Protein AF-A0A1M6VV04-F1 (afdb_monomer)

Solvent-accessible surface area (backbone atoms only — not comparable to full-atom values): 6097 Å² total; per-residue (Å²): 104,72,66,57,52,50,42,55,54,64,33,49,34,79,57,81,71,58,92,66,45,36,50,52,44,18,49,54,48,46,50,45,58,74,68,58,77,58,52,73,68,60,50,51,60,54,58,63,70,66,58,79,74,96,65,93,59,92,76,46,61,43,17,50,52,34,34,40,49,21,41,52,42,31,43,55,49,35,60,75,68,65,50,63,64,70,60,51,50,53,46,48,55,42,37,52,60,45,51,55,50,50,61,74,74,76,113

Secondary structure (DSSP, 8-state):
-HHHHHHHHHTT-SSPPPTTHHHHHHHHHHHHHHTT-S-HHHHHHHHTTSPPPSS--TT-HHHHHHHHHHHHHHHHHHHHTT--HHHHHHHHHHHHHHHHHHHHH--

Foldseek 3Di:
DVLLVVLLVLLQDLDADDPCPLLVSLVVVLVCQLVVVDDPVRVVVSLVSLDDDPDPDVSRLRRLVSNLSNLVSNLVSCVVSVGDPVSSVSSVVSNVVSVVVNVVRVD

Mean predicted aligned error: 4.92 Å

Structure (mmCIF, N/CA/C/O backbone):
data_AF-A0A1M6VV04-F1
#
_entry.id   AF-A0A1M6VV04-F1
#
loop_
_atom_site.group_PDB
_atom_site.id
_atom_site.type_symbol
_atom_site.label_atom_id
_atom_site.label_alt_id
_atom_site.label_comp_id
_atom_site.label_asym_id
_atom_site.label_entity_id
_atom_site.label_seq_id
_atom_site.pdbx_PDB_ins_code
_atom_site.Cartn_x
_atom_site.Cart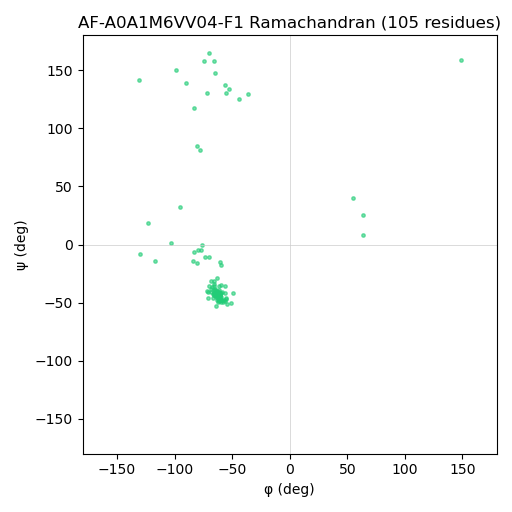n_y
_atom_site.Cartn_z
_atom_site.occupancy
_atom_site.B_iso_or_equiv
_atom_site.auth_seq_id
_atom_site.auth_comp_id
_atom_site.auth_asym_id
_atom_site.auth_atom_id
_atom_site.pdbx_PDB_model_num
ATOM 1 N N . MET A 1 1 ? -10.846 -8.134 2.386 1.00 76.38 1 MET A N 1
ATOM 2 C CA . MET A 1 1 ? -9.509 -8.459 1.844 1.00 76.38 1 MET A CA 1
ATOM 3 C C . MET A 1 1 ? -9.408 -8.211 0.352 1.00 76.38 1 MET A C 1
ATOM 5 O O . MET A 1 1 ? -8.436 -7.594 -0.056 1.00 76.38 1 MET A O 1
ATOM 9 N N . ASP A 1 2 ? -10.421 -8.570 -0.437 1.00 85.12 2 ASP A N 1
ATOM 10 C CA . ASP A 1 2 ? -10.414 -8.411 -1.901 1.00 85.12 2 ASP A CA 1
ATOM 11 C C . ASP A 1 2 ? -9.999 -7.013 -2.377 1.00 85.12 2 ASP A C 1
ATOM 13 O O . ASP A 1 2 ? -9.177 -6.892 -3.278 1.00 85.12 2 ASP A O 1
ATOM 17 N N . VAL A 1 3 ? -10.479 -5.949 -1.722 1.00 88.50 3 VAL A N 1
ATOM 18 C CA . VAL A 1 3 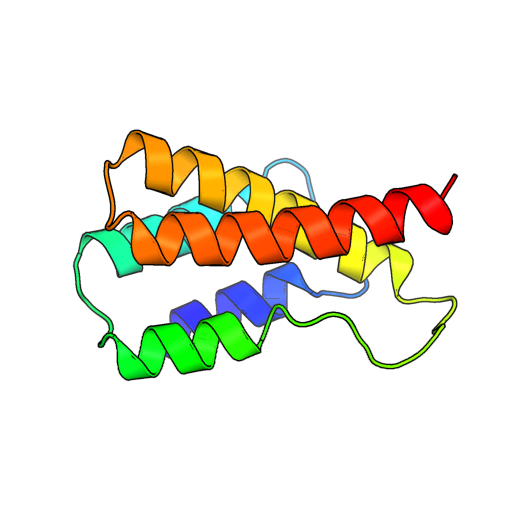? -10.099 -4.569 -2.071 1.00 88.50 3 VAL A CA 1
ATOM 19 C C . VAL A 1 3 ? -8.617 -4.284 -1.806 1.00 88.50 3 VAL A C 1
ATOM 21 O O . VAL A 1 3 ? -7.960 -3.706 -2.664 1.00 88.50 3 VAL A O 1
ATOM 24 N N . LEU A 1 4 ? -8.058 -4.710 -0.667 1.00 89.75 4 LEU A N 1
ATOM 25 C CA . LEU A 1 4 ? -6.626 -4.527 -0.381 1.00 89.75 4 LEU A CA 1
ATOM 26 C C . LEU A 1 4 ? -5.754 -5.325 -1.354 1.00 89.75 4 LEU A C 1
ATOM 28 O O . LEU A 1 4 ? -4.728 -4.824 -1.813 1.00 89.75 4 LEU A O 1
ATOM 32 N N . HIS A 1 5 ? -6.178 -6.538 -1.717 1.00 90.25 5 HIS A N 1
ATOM 33 C CA . HIS A 1 5 ? -5.495 -7.310 -2.749 1.00 90.25 5 HIS A CA 1
ATOM 34 C C . HIS A 1 5 ? -5.514 -6.579 -4.092 1.00 90.25 5 HIS A C 1
ATOM 36 O O . HIS A 1 5 ? -4.457 -6.400 -4.687 1.00 90.25 5 HIS A O 1
ATOM 42 N N . ARG A 1 6 ? -6.666 -6.052 -4.518 1.00 91.19 6 ARG A N 1
ATOM 43 C CA . ARG A 1 6 ? -6.751 -5.250 -5.746 1.00 91.19 6 ARG A CA 1
ATOM 44 C C . ARG A 1 6 ? -5.895 -3.990 -5.696 1.00 91.19 6 ARG A C 1
ATOM 46 O O . ARG A 1 6 ? -5.260 -3.670 -6.690 1.00 91.19 6 ARG A O 1
ATOM 53 N N . VAL A 1 7 ? -5.834 -3.303 -4.558 1.00 92.50 7 VAL A N 1
ATOM 54 C CA . VAL A 1 7 ? -4.951 -2.141 -4.387 1.00 92.50 7 VAL A CA 1
ATOM 55 C C . VAL A 1 7 ? -3.485 -2.530 -4.583 1.00 92.50 7 VAL A C 1
ATOM 57 O O . VAL A 1 7 ? -2.773 -1.845 -5.307 1.00 92.50 7 VAL A O 1
ATOM 60 N N . ALA A 1 8 ? -3.045 -3.646 -4.000 1.00 89.81 8 ALA A N 1
ATOM 61 C CA . ALA A 1 8 ? -1.678 -4.132 -4.182 1.00 89.81 8 ALA A CA 1
ATOM 62 C C . ALA A 1 8 ? -1.396 -4.600 -5.625 1.00 89.81 8 ALA A C 1
ATOM 64 O O . ALA A 1 8 ? -0.311 -4.343 -6.144 1.00 89.81 8 ALA A O 1
ATOM 65 N N . ASP A 1 9 ? -2.369 -5.226 -6.298 1.00 89.94 9 ASP A N 1
ATOM 66 C CA . ASP A 1 9 ? -2.250 -5.577 -7.723 1.00 89.94 9 ASP A CA 1
ATOM 67 C C . ASP A 1 9 ? -2.045 -4.313 -8.569 1.00 89.94 9 ASP A C 1
ATOM 69 O O . ASP A 1 9 ? -1.137 -4.240 -9.392 1.00 89.94 9 ASP A O 1
ATOM 73 N N . LEU A 1 10 ? -2.872 -3.290 -8.328 1.00 90.69 10 LEU A N 1
ATOM 74 C CA . LEU A 1 10 ? -2.818 -2.017 -9.044 1.00 90.69 10 LEU A CA 1
ATOM 75 C C . LEU A 1 10 ? -1.530 -1.242 -8.758 1.00 90.69 10 LEU A C 1
ATOM 77 O O . LEU A 1 10 ? -1.009 -0.604 -9.659 1.00 90.69 10 LEU A O 1
ATOM 81 N N . ALA A 1 11 ? -0.983 -1.339 -7.546 1.00 89.94 11 ALA A N 1
ATOM 82 C CA . ALA A 1 11 ? 0.289 -0.715 -7.183 1.00 89.94 11 ALA A CA 1
ATOM 83 C C . ALA A 1 11 ? 1.516 -1.367 -7.852 1.00 89.94 11 ALA A C 1
ATOM 85 O O . ALA A 1 11 ? 2.610 -0.819 -7.773 1.00 89.94 11 ALA A O 1
ATOM 86 N N . THR A 1 12 ? 1.361 -2.533 -8.491 1.00 87.81 12 THR A N 1
ATOM 87 C CA . THR A 1 12 ? 2.469 -3.320 -9.070 1.00 87.81 12 THR A CA 1
ATOM 88 C C . THR A 1 12 ? 2.302 -3.590 -10.567 1.00 87.81 12 THR A C 1
ATOM 90 O O . THR A 1 12 ? 2.944 -4.489 -11.121 1.00 87.81 12 THR A O 1
ATOM 93 N N . VAL A 1 13 ? 1.446 -2.813 -11.240 1.00 88.06 13 VAL A N 1
ATOM 94 C CA . VAL A 1 13 ? 1.228 -2.909 -12.689 1.00 88.06 13 VAL A CA 1
ATOM 95 C C . VAL A 1 13 ? 2.483 -2.531 -13.476 1.00 88.06 13 VAL A C 1
ATOM 97 O O . VAL A 1 13 ? 3.258 -1.670 -13.062 1.00 88.06 13 VAL A O 1
ATOM 100 N N . ALA A 1 14 ? 2.663 -3.169 -14.635 1.00 84.44 14 ALA A N 1
ATOM 101 C CA . ALA A 1 14 ? 3.814 -2.964 -15.521 1.00 84.44 14 ALA A CA 1
ATOM 102 C C . ALA A 1 14 ? 3.794 -1.628 -16.284 1.00 84.44 14 ALA A C 1
ATOM 104 O O . ALA A 1 14 ? 4.789 -1.249 -16.891 1.00 84.44 14 ALA A O 1
ATOM 105 N N . ASN A 1 15 ? 2.674 -0.904 -16.247 1.00 84.00 15 ASN A N 1
ATOM 106 C CA . ASN A 1 15 ? 2.550 0.416 -16.856 1.00 84.00 15 ASN A CA 1
ATOM 107 C C . ASN A 1 15 ? 2.723 1.503 -15.791 1.00 84.00 15 ASN A C 1
ATOM 109 O O . ASN A 1 15 ? 2.344 1.275 -14.644 1.00 84.00 15 ASN A O 1
ATOM 113 N N . PRO A 1 16 ? 3.236 2.695 -16.132 1.00 82.31 16 PRO A N 1
ATOM 114 C CA . PRO A 1 16 ? 3.276 3.803 -15.190 1.00 82.31 16 PRO A CA 1
ATOM 115 C C . PRO A 1 16 ? 1.877 4.102 -14.653 1.00 82.31 16 PRO A C 1
ATOM 117 O O . PRO A 1 16 ? 0.923 4.231 -15.423 1.00 82.31 16 PRO A O 1
ATOM 120 N N . ILE A 1 17 ? 1.766 4.204 -13.334 1.00 82.62 17 ILE A N 1
ATOM 121 C CA . ILE A 1 17 ? 0.548 4.665 -12.677 1.00 82.62 17 ILE A CA 1
ATOM 122 C C . ILE A 1 17 ? 0.414 6.177 -12.940 1.00 82.62 17 ILE A C 1
ATOM 124 O O . ILE A 1 17 ? 1.385 6.927 -12.804 1.00 82.62 17 ILE A O 1
ATOM 128 N N . TYR A 1 18 ? -0.762 6.632 -13.385 1.00 75.94 18 TYR A N 1
ATOM 129 C CA . TYR A 1 18 ? -0.975 8.031 -13.768 1.00 75.94 18 TYR A CA 1
ATOM 130 C C . TYR A 1 18 ? -0.965 8.959 -12.542 1.00 75.94 18 TYR A C 1
ATOM 132 O O . TYR A 1 18 ? -1.089 8.527 -11.398 1.00 75.94 18 TYR A O 1
ATOM 140 N N . PHE A 1 19 ? -0.840 10.268 -12.781 1.00 75.94 19 PHE A N 1
ATOM 141 C CA . PHE A 1 19 ? -0.758 11.294 -11.735 1.00 75.94 19 PHE A CA 1
ATOM 142 C C . PHE A 1 19 ? -1.795 11.087 -10.604 1.00 75.94 19 PHE A C 1
ATOM 144 O O . PHE A 1 19 ? -3.000 11.003 -10.865 1.00 75.94 19 PHE A O 1
ATOM 151 N N . GLN A 1 20 ? -1.311 11.012 -9.353 1.00 80.88 20 GLN A N 1
ATOM 152 C CA . GLN A 1 20 ? -2.081 10.824 -8.106 1.00 80.88 20 GLN A CA 1
ATOM 153 C C . GLN A 1 20 ? -2.851 9.500 -7.973 1.00 80.88 20 GLN A C 1
ATOM 155 O O . GLN A 1 20 ? -3.703 9.351 -7.090 1.00 80.88 20 GLN A O 1
ATOM 160 N N . GLU A 1 21 ? -2.668 8.531 -8.866 1.00 86.12 21 GLU A N 1
ATOM 161 C CA . GLU A 1 21 ? -3.293 7.217 -8.685 1.00 86.12 21 GLU A CA 1
ATOM 162 C C . GLU A 1 21 ? -2.666 6.438 -7.519 1.00 86.12 21 GLU A C 1
ATOM 164 O O . GLU A 1 21 ? -3.400 5.817 -6.755 1.00 86.12 21 GLU A O 1
ATOM 169 N N . ASP A 1 22 ? -1.359 6.561 -7.300 1.00 86.69 22 ASP A N 1
ATOM 170 C CA . ASP A 1 22 ? -0.643 6.075 -6.116 1.00 86.69 22 ASP A CA 1
ATOM 171 C C . ASP A 1 22 ? -1.232 6.632 -4.809 1.00 86.69 22 ASP A C 1
ATOM 173 O O . ASP A 1 22 ? -1.560 5.866 -3.898 1.00 86.69 22 ASP A O 1
ATOM 177 N N . ASP A 1 23 ? -1.484 7.942 -4.753 1.00 90.75 23 ASP A N 1
ATOM 178 C CA . ASP A 1 23 ? -2.128 8.601 -3.611 1.00 90.75 23 ASP A CA 1
ATOM 179 C C . ASP A 1 23 ? -3.554 8.085 -3.370 1.00 90.75 23 ASP A C 1
ATOM 181 O O . ASP A 1 23 ? -3.962 7.860 -2.228 1.00 90.75 23 ASP A O 1
ATOM 185 N N . ARG A 1 24 ? -4.332 7.858 -4.436 1.00 93.62 24 ARG A N 1
ATOM 186 C CA . ARG A 1 24 ? -5.705 7.325 -4.342 1.00 93.62 24 ARG A CA 1
ATOM 187 C C . ARG A 1 24 ? -5.732 5.876 -3.860 1.00 93.62 24 ARG A C 1
ATOM 189 O O . ARG A 1 24 ? -6.581 5.510 -3.035 1.00 93.62 24 ARG A O 1
ATOM 196 N N . LEU A 1 25 ? -4.801 5.058 -4.344 1.00 95.12 25 LEU A N 1
ATOM 197 C CA . LEU A 1 25 ? -4.609 3.686 -3.884 1.00 95.12 25 LEU A CA 1
ATOM 198 C C . LEU A 1 25 ? -4.209 3.667 -2.403 1.00 95.12 25 LEU A C 1
ATOM 200 O O . LEU A 1 25 ? -4.834 2.964 -1.602 1.00 95.12 25 LEU A O 1
ATOM 204 N N . ALA A 1 26 ? -3.237 4.494 -2.015 1.00 96.06 26 ALA A N 1
ATOM 205 C CA . ALA A 1 26 ? -2.773 4.616 -0.637 1.00 96.06 26 ALA A CA 1
ATOM 206 C C . ALA A 1 26 ? -3.876 5.130 0.300 1.00 96.06 26 ALA A C 1
ATOM 208 O O . ALA A 1 26 ? -4.071 4.596 1.394 1.00 96.06 26 ALA A O 1
ATOM 209 N N . PHE A 1 27 ? -4.672 6.106 -0.146 1.00 96.00 27 PHE A N 1
ATOM 210 C CA . PHE A 1 27 ? -5.836 6.593 0.589 1.00 96.00 27 PHE A CA 1
ATOM 211 C C . PHE A 1 27 ? -6.839 5.470 0.852 1.00 96.00 27 PHE A C 1
ATOM 213 O O . PHE A 1 27 ? -7.257 5.278 1.997 1.00 96.00 27 PHE A O 1
ATOM 220 N N . THR A 1 28 ? -7.172 4.685 -0.174 1.00 95.38 28 THR A N 1
ATOM 221 C CA . THR A 1 28 ? -8.100 3.551 -0.057 1.00 95.38 28 THR A CA 1
ATOM 222 C C . THR A 1 28 ? -7.598 2.524 0.957 1.00 95.38 28 THR A C 1
ATOM 224 O O . THR A 1 28 ? -8.338 2.157 1.874 1.00 95.38 28 THR A O 1
ATOM 227 N N . ALA A 1 29 ? -6.329 2.114 0.852 1.00 95.44 29 ALA A N 1
ATOM 228 C CA . ALA A 1 29 ? -5.716 1.194 1.808 1.00 95.44 29 ALA A CA 1
ATOM 229 C C . ALA A 1 29 ? -5.731 1.759 3.237 1.00 95.44 29 ALA A C 1
ATOM 231 O O . ALA A 1 29 ? -6.194 1.090 4.161 1.00 95.44 29 ALA A O 1
ATOM 232 N N . SER A 1 30 ? -5.324 3.021 3.415 1.00 95.94 30 SER A N 1
ATOM 233 C CA . SER A 1 30 ? -5.273 3.669 4.730 1.00 95.94 30 SER A CA 1
ATOM 234 C C . SER A 1 30 ? -6.640 3.730 5.417 1.00 95.94 30 SER A C 1
ATOM 236 O O . SER A 1 30 ? -6.719 3.577 6.632 1.00 95.94 30 SER A O 1
ATOM 238 N N . ARG A 1 31 ? -7.732 3.911 4.659 1.00 94.81 31 ARG A N 1
ATOM 239 C CA . ARG A 1 31 ? -9.098 3.948 5.203 1.00 94.81 31 ARG A CA 1
ATOM 240 C C . ARG A 1 31 ? -9.562 2.580 5.677 1.00 94.81 31 ARG A C 1
ATOM 242 O O . ARG A 1 31 ? -10.187 2.497 6.728 1.00 94.81 31 ARG A O 1
ATOM 249 N N . ILE A 1 32 ? -9.253 1.526 4.928 1.00 93.25 32 ILE A N 1
ATOM 250 C CA . ILE A 1 32 ? -9.589 0.150 5.315 1.00 93.25 32 ILE A CA 1
ATOM 251 C C . ILE A 1 32 ? -8.840 -0.235 6.597 1.00 93.25 32 ILE A C 1
ATOM 253 O O . ILE A 1 32 ? -9.444 -0.789 7.517 1.00 93.25 32 ILE A O 1
ATOM 257 N N . ILE A 1 33 ? -7.551 0.110 6.666 1.00 93.38 33 ILE A N 1
ATOM 258 C CA . ILE A 1 33 ? -6.684 -0.143 7.822 1.00 93.38 33 ILE A CA 1
ATOM 259 C C . ILE A 1 33 ? -7.175 0.638 9.050 1.00 93.38 33 ILE A C 1
ATOM 261 O O . ILE A 1 33 ? -7.441 0.041 10.087 1.00 93.38 33 ILE A O 1
ATOM 265 N N . GLU A 1 34 ? -7.374 1.954 8.923 1.00 92.56 34 GLU A N 1
ATOM 266 C CA . GLU A 1 34 ? -7.855 2.840 10.000 1.00 92.56 34 GLU A CA 1
ATOM 267 C C . GLU A 1 34 ? -9.196 2.377 10.584 1.00 92.56 34 GLU A C 1
ATOM 269 O O . GLU A 1 34 ? -9.442 2.510 11.780 1.00 92.56 34 GLU A O 1
ATOM 274 N N . LYS A 1 35 ? -10.084 1.833 9.746 1.00 91.75 35 LYS A N 1
ATOM 275 C CA . LYS A 1 35 ? -11.400 1.352 10.179 1.00 91.75 35 LYS A CA 1
ATOM 276 C C . LYS A 1 35 ? -11.373 -0.026 10.843 1.00 91.75 35 LYS A C 1
ATOM 278 O O . LYS A 1 35 ? -12.424 -0.468 11.303 1.00 91.75 35 LYS A O 1
ATOM 283 N N . GLY A 1 36 ? -10.222 -0.701 10.887 1.00 88.75 36 GLY A N 1
ATOM 284 C CA . GLY A 1 36 ? -10.099 -2.039 11.468 1.00 88.75 36 GLY A CA 1
ATOM 285 C C . GLY A 1 36 ? -10.908 -3.099 10.716 1.00 88.75 36 GLY A C 1
ATOM 286 O O . GLY A 1 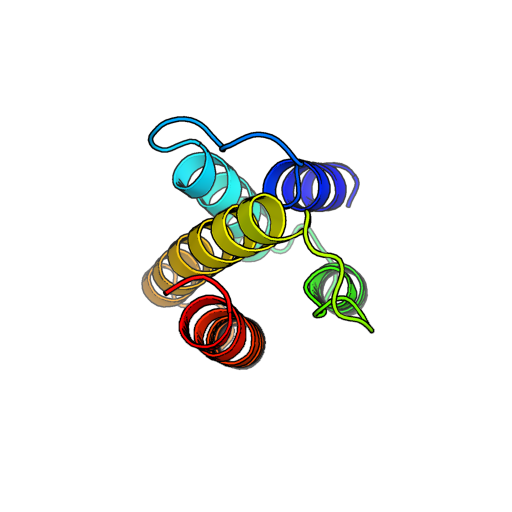36 ? -11.320 -4.096 11.299 1.00 88.75 36 GLY A O 1
ATOM 287 N N . TRP A 1 37 ? -11.175 -2.890 9.422 1.00 90.25 37 TRP A N 1
ATOM 288 C CA . TRP A 1 37 ? -11.962 -3.822 8.599 1.00 90.25 37 TRP A CA 1
ATOM 289 C C . TRP A 1 37 ? -11.188 -5.075 8.181 1.00 90.25 37 TRP A C 1
ATOM 291 O O . TRP A 1 37 ? -11.715 -5.935 7.473 1.00 90.25 37 TRP A O 1
ATOM 301 N N . VAL A 1 38 ? -9.927 -5.167 8.588 1.00 88.38 38 VAL A N 1
ATOM 302 C CA . VAL A 1 38 ? -9.030 -6.278 8.300 1.00 88.38 38 VAL A CA 1
ATOM 303 C C . VAL A 1 38 ? -8.369 -6.733 9.589 1.00 88.38 38 VAL A C 1
ATOM 305 O O . VAL A 1 38 ? -8.045 -5.923 10.455 1.00 88.38 38 VAL A O 1
ATOM 308 N N . THR A 1 39 ? -8.210 -8.045 9.73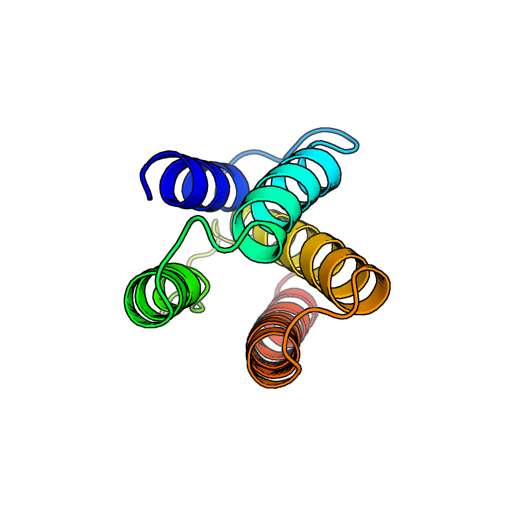0 1.00 89.00 39 THR A N 1
ATOM 309 C CA . THR A 1 39 ? -7.533 -8.634 10.886 1.00 89.00 39 THR A CA 1
ATOM 310 C C . THR A 1 39 ? -6.026 -8.418 10.779 1.00 89.00 39 THR A C 1
ATOM 312 O O . THR A 1 39 ? -5.497 -8.253 9.680 1.00 89.00 39 THR A O 1
ATOM 315 N N . ALA A 1 40 ? -5.320 -8.472 11.912 1.00 86.31 40 ALA A N 1
ATOM 316 C CA . ALA A 1 40 ? -3.861 -8.366 11.935 1.00 86.31 40 ALA A CA 1
ATOM 317 C C . ALA A 1 40 ? -3.185 -9.434 11.052 1.00 86.31 40 ALA A C 1
ATOM 319 O O . ALA A 1 40 ? -2.295 -9.102 10.280 1.00 86.31 40 ALA A O 1
ATOM 320 N N . ASN A 1 41 ? -3.667 -10.684 11.085 1.00 87.81 41 ASN A N 1
ATOM 321 C CA . ASN A 1 41 ? -3.141 -11.759 10.232 1.00 87.81 41 ASN A CA 1
ATOM 322 C C . ASN A 1 41 ? -3.328 -11.450 8.743 1.00 87.81 41 ASN A C 1
ATOM 324 O O . ASN A 1 41 ? -2.402 -11.592 7.959 1.00 87.81 41 ASN A O 1
ATOM 328 N N . ALA A 1 42 ? -4.514 -10.977 8.354 1.00 88.19 42 ALA A N 1
ATOM 329 C CA . ALA A 1 42 ? -4.787 -10.669 6.957 1.00 88.19 42 ALA A CA 1
ATOM 330 C C . ALA A 1 42 ? -3.977 -9.454 6.468 1.00 88.19 42 ALA A C 1
ATOM 332 O O . ALA A 1 42 ? -3.599 -9.378 5.301 1.00 88.19 42 ALA A O 1
ATOM 333 N N . LEU A 1 43 ? -3.692 -8.507 7.363 1.00 89.44 43 LEU A N 1
ATOM 334 C CA . LEU A 1 43 ? -2.801 -7.388 7.085 1.00 89.44 43 LEU A CA 1
ATOM 335 C C . LEU A 1 43 ? -1.345 -7.845 6.928 1.00 89.44 43 LEU A C 1
ATOM 337 O O . LEU A 1 43 ? -0.656 -7.346 6.043 1.00 89.44 43 LEU A O 1
ATOM 341 N N . GLU A 1 44 ? -0.898 -8.809 7.733 1.00 88.62 44 GLU A N 1
ATOM 342 C CA . GLU A 1 44 ? 0.427 -9.422 7.600 1.00 88.62 44 GLU A CA 1
ATOM 343 C C . GLU A 1 44 ? 0.586 -10.125 6.249 1.00 88.62 44 GLU A C 1
ATOM 345 O O . GLU A 1 44 ? 1.548 -9.867 5.524 1.00 88.62 44 GLU A O 1
ATOM 350 N N . ASP A 1 45 ? -0.405 -10.934 5.867 1.00 89.06 45 ASP A N 1
ATOM 351 C CA . ASP A 1 45 ? -0.443 -11.611 4.568 1.00 89.06 45 ASP A CA 1
ATOM 352 C C . ASP A 1 45 ? -0.409 -10.596 3.414 1.00 89.06 45 ASP A C 1
ATOM 354 O O . ASP A 1 45 ? 0.305 -10.774 2.424 1.00 89.06 45 ASP A O 1
ATOM 358 N N . TRP A 1 46 ? -1.145 -9.488 3.550 1.00 91.44 46 TRP A N 1
ATOM 359 C CA . TRP A 1 46 ? -1.139 -8.402 2.572 1.00 91.44 46 TRP A CA 1
ATOM 360 C C . TRP A 1 46 ? 0.224 -7.708 2.472 1.00 91.44 46 TRP A C 1
ATOM 362 O O . TRP A 1 46 ? 0.696 -7.459 1.363 1.00 91.44 46 TRP A O 1
ATOM 372 N N . MET A 1 47 ? 0.892 -7.456 3.601 1.00 89.19 47 MET A N 1
ATOM 373 C CA . MET A 1 47 ? 2.249 -6.897 3.631 1.00 89.19 47 MET A CA 1
ATOM 374 C C . MET A 1 47 ? 3.280 -7.827 2.981 1.00 89.19 47 MET A C 1
ATOM 376 O O . MET A 1 47 ? 4.252 -7.352 2.387 1.00 89.19 47 MET A O 1
ATOM 380 N N . GLY A 1 48 ? 3.048 -9.142 3.022 1.00 86.19 48 GLY A N 1
ATOM 381 C CA . GLY A 1 48 ? 3.838 -10.142 2.301 1.00 86.19 48 GLY A CA 1
ATOM 382 C C . GLY A 1 48 ? 3.832 -9.971 0.776 1.00 86.19 48 GLY A C 1
ATOM 383 O O . GLY A 1 48 ? 4.687 -10.526 0.094 1.00 86.19 48 GLY A O 1
ATOM 384 N N . ARG A 1 49 ? 2.920 -9.168 0.217 1.00 85.19 49 ARG A N 1
ATOM 385 C CA . ARG A 1 49 ? 2.854 -8.896 -1.228 1.00 85.19 49 ARG A CA 1
ATOM 386 C C . ARG A 1 49 ? 3.799 -7.786 -1.685 1.00 85.19 49 ARG A C 1
ATOM 388 O O . ARG A 1 49 ? 4.042 -7.659 -2.879 1.00 85.19 49 ARG A O 1
ATOM 3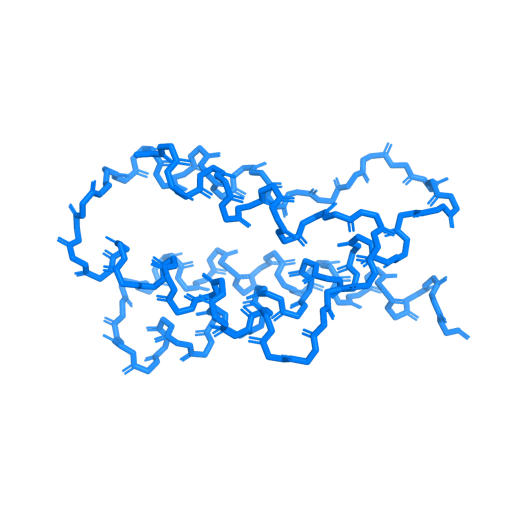95 N N . PHE A 1 50 ? 4.340 -6.998 -0.758 1.00 85.25 50 PHE A N 1
ATOM 396 C CA . PHE A 1 50 ? 5.253 -5.885 -1.048 1.00 85.25 50 PHE A CA 1
ATOM 397 C C . PHE A 1 50 ? 6.721 -6.289 -0.926 1.00 85.25 50 PHE A C 1
ATOM 399 O O . PHE A 1 50 ? 7.567 -5.506 -0.492 1.00 85.25 50 PHE A O 1
ATOM 406 N N . ILE A 1 51 ? 7.020 -7.544 -1.246 1.00 72.31 51 ILE A N 1
ATOM 407 C CA . ILE A 1 51 ? 8.370 -8.086 -1.187 1.00 72.31 51 ILE A CA 1
ATOM 408 C C . ILE A 1 51 ? 9.039 -7.866 -2.542 1.00 72.31 51 ILE A C 1
ATOM 410 O O . ILE A 1 51 ? 8.426 -8.012 -3.599 1.00 72.31 51 ILE A O 1
ATOM 414 N N . LYS A 1 52 ? 10.316 -7.491 -2.484 1.00 66.44 52 LYS A N 1
ATOM 415 C CA . LYS A 1 52 ? 11.198 -7.385 -3.641 1.00 66.44 52 LYS A CA 1
ATOM 416 C C . LYS A 1 52 ? 11.177 -8.704 -4.447 1.00 66.44 52 LYS A C 1
ATOM 418 O O . LYS A 1 52 ? 11.344 -9.757 -3.833 1.00 66.44 52 LYS A O 1
ATOM 423 N N . PRO A 1 53 ? 11.059 -8.670 -5.784 1.00 61.69 53 PRO A N 1
ATOM 424 C CA . PRO A 1 53 ? 11.268 -9.849 -6.620 1.00 61.69 53 PRO A CA 1
ATOM 425 C C . PRO A 1 53 ? 12.657 -10.469 -6.388 1.00 61.69 53 PRO A C 1
ATOM 427 O O . PRO A 1 53 ? 13.665 -9.761 -6.281 1.00 61.69 53 PRO A O 1
ATOM 430 N N . GLU A 1 54 ? 12.729 -11.798 -6.311 1.00 58.41 54 GLU A N 1
ATOM 431 C CA . GLU A 1 54 ? 13.998 -12.528 -6.264 1.00 58.41 54 GLU A CA 1
ATOM 432 C C . GLU A 1 54 ? 14.607 -12.610 -7.672 1.00 58.41 54 GLU A C 1
ATOM 434 O O . GLU A 1 54 ? 14.471 -13.611 -8.366 1.00 58.41 54 GLU A O 1
ATOM 439 N N . GLY A 1 55 ? 15.278 -11.546 -8.116 1.00 55.66 55 GLY A N 1
ATOM 440 C CA . GLY A 1 55 ? 16.084 -11.585 -9.339 1.00 55.66 55 GLY A CA 1
ATOM 441 C C . GLY A 1 55 ? 16.142 -10.258 -10.097 1.00 55.66 55 GLY A C 1
ATOM 442 O O . GLY A 1 55 ? 15.286 -9.398 -9.900 1.00 55.66 55 GLY A O 1
ATOM 443 N N . PRO A 1 56 ? 17.165 -10.060 -10.946 1.00 51.66 56 PRO A N 1
ATOM 444 C CA . PRO A 1 56 ? 17.242 -8.912 -11.834 1.00 51.66 56 PRO A CA 1
ATOM 445 C C . PRO A 1 56 ? 16.369 -9.178 -13.067 1.00 51.66 56 PRO A C 1
ATOM 447 O O . PRO A 1 56 ? 16.867 -9.654 -14.085 1.00 51.66 56 PRO A O 1
ATOM 450 N N . GLU A 1 57 ? 15.068 -8.901 -12.984 1.00 60.50 57 GLU A N 1
ATOM 451 C CA . GLU A 1 57 ? 14.258 -8.768 -14.197 1.00 60.50 57 GLU A CA 1
ATOM 452 C C . GLU A 1 57 ? 14.423 -7.339 -14.748 1.00 60.50 57 GLU A C 1
ATOM 454 O O . GLU A 1 57 ? 14.074 -6.377 -14.059 1.00 60.50 57 GLU A O 1
ATOM 459 N N . PRO A 1 58 ? 14.965 -7.163 -15.972 1.00 53.66 58 PRO A N 1
ATOM 460 C CA . PRO A 1 58 ? 15.220 -5.841 -16.557 1.00 53.66 58 PRO A CA 1
ATOM 461 C C . PRO A 1 58 ? 13.966 -4.965 -16.718 1.00 53.66 58 PRO A C 1
ATOM 463 O O . PRO A 1 58 ? 14.090 -3.753 -16.879 1.00 53.66 58 PRO A O 1
ATOM 466 N N . ASP A 1 59 ? 12.775 -5.569 -16.672 1.00 62.00 59 ASP A N 1
ATOM 467 C CA . ASP A 1 59 ? 11.486 -4.929 -16.964 1.00 62.00 59 ASP A CA 1
ATOM 468 C C . ASP A 1 59 ? 10.668 -4.581 -15.702 1.00 62.00 59 ASP A C 1
ATOM 470 O O . ASP A 1 59 ? 9.575 -4.019 -15.784 1.00 62.00 59 ASP A O 1
ATOM 474 N N . ASP A 1 60 ? 11.198 -4.860 -14.505 1.00 75.69 60 ASP A N 1
ATOM 475 C CA . ASP A 1 60 ? 10.486 -4.605 -13.245 1.00 75.69 60 ASP A CA 1
ATOM 476 C C . ASP A 1 60 ? 10.609 -3.154 -12.747 1.00 75.69 60 ASP A C 1
ATOM 478 O O . ASP A 1 60 ? 9.921 -2.762 -11.804 1.00 75.69 60 ASP A O 1
ATOM 482 N N . THR A 1 61 ? 11.429 -2.319 -13.391 1.00 80.12 61 THR A N 1
ATOM 483 C CA . THR A 1 61 ? 11.678 -0.925 -12.987 1.00 80.12 61 THR A CA 1
ATOM 484 C C . THR A 1 61 ? 10.390 -0.130 -12.766 1.00 80.12 61 THR A C 1
ATOM 486 O O . THR A 1 61 ? 10.206 0.455 -11.701 1.00 80.12 61 THR A O 1
ATOM 489 N N . ILE A 1 62 ? 9.458 -0.158 -13.725 1.00 83.75 62 ILE A N 1
ATOM 490 C CA . ILE A 1 62 ? 8.191 0.585 -13.624 1.00 83.75 62 ILE A CA 1
ATOM 491 C C . ILE A 1 62 ? 7.346 0.064 -12.458 1.00 83.75 62 ILE A C 1
ATOM 493 O O . ILE A 1 62 ? 6.795 0.851 -11.689 1.00 83.75 62 ILE A O 1
ATOM 497 N N . ARG A 1 63 ? 7.280 -1.259 -12.282 1.00 85.62 63 ARG A N 1
ATOM 498 C CA . ARG A 1 63 ? 6.512 -1.903 -11.205 1.00 85.62 63 ARG A CA 1
ATOM 499 C C . ARG A 1 63 ? 7.062 -1.531 -9.836 1.00 85.62 63 ARG A C 1
ATOM 501 O O . ARG A 1 63 ? 6.293 -1.267 -8.915 1.00 85.62 63 ARG A O 1
ATOM 508 N N . LEU A 1 64 ? 8.385 -1.487 -9.711 1.00 86.38 64 LEU A N 1
ATOM 509 C CA . LEU A 1 64 ? 9.071 -1.138 -8.474 1.00 86.38 64 LEU A CA 1
ATOM 510 C C . LEU A 1 64 ? 8.937 0.349 -8.154 1.00 86.38 64 LEU A C 1
ATOM 512 O O . LEU A 1 64 ? 8.665 0.681 -7.004 1.00 86.38 64 LEU A O 1
ATOM 516 N N . THR A 1 65 ? 9.032 1.232 -9.151 1.00 86.75 65 THR A N 1
ATOM 517 C CA . THR A 1 65 ? 8.759 2.666 -8.975 1.00 86.75 65 THR A CA 1
ATOM 518 C C . THR A 1 65 ? 7.305 2.917 -8.566 1.00 86.75 65 THR A C 1
ATOM 520 O O . THR A 1 65 ? 7.052 3.664 -7.622 1.00 86.75 65 THR A O 1
ATOM 523 N N . ASN A 1 66 ? 6.344 2.255 -9.217 1.00 89.56 66 ASN A N 1
ATOM 524 C CA . ASN A 1 66 ? 4.926 2.320 -8.854 1.00 89.56 66 ASN A CA 1
ATOM 525 C C . ASN A 1 66 ? 4.697 1.889 -7.397 1.00 89.56 66 ASN A C 1
ATOM 527 O O . ASN A 1 66 ? 4.029 2.586 -6.628 1.00 89.56 66 ASN A O 1
ATOM 531 N N . LEU A 1 67 ? 5.294 0.761 -7.007 1.00 90.56 67 LEU A N 1
ATOM 532 C CA . LEU A 1 67 ? 5.183 0.226 -5.658 1.00 90.56 67 LEU A CA 1
ATOM 533 C C . LEU A 1 67 ? 5.847 1.143 -4.620 1.00 90.56 67 LEU A C 1
ATOM 535 O O . LEU A 1 67 ? 5.284 1.360 -3.548 1.00 90.56 67 LEU A O 1
ATOM 539 N N . GLU A 1 68 ? 7.017 1.704 -4.931 1.00 91.38 68 GLU A N 1
ATOM 540 C CA . GLU A 1 68 ? 7.723 2.665 -4.079 1.00 91.38 68 GLU A CA 1
ATOM 541 C C . GLU A 1 68 ? 6.867 3.910 -3.820 1.00 91.38 68 GLU A C 1
ATOM 543 O O . GLU A 1 68 ? 6.710 4.319 -2.668 1.00 91.38 68 GLU A O 1
ATOM 548 N N . HIS A 1 69 ? 6.277 4.491 -4.868 1.00 91.94 69 HIS A N 1
ATOM 549 C CA . HIS A 1 69 ? 5.393 5.651 -4.750 1.00 91.94 69 HIS A CA 1
ATOM 550 C C . HIS A 1 69 ? 4.160 5.338 -3.899 1.00 91.94 69 HIS A C 1
ATOM 552 O O . HIS A 1 69 ? 3.889 6.039 -2.923 1.00 91.94 69 HIS A O 1
ATOM 558 N N . PHE A 1 70 ? 3.485 4.221 -4.179 1.00 94.56 70 PHE A N 1
ATOM 559 C CA . PHE A 1 70 ? 2.348 3.765 -3.383 1.00 94.56 70 PHE A CA 1
ATOM 560 C C . PHE A 1 70 ? 2.705 3.586 -1.896 1.00 94.56 70 PHE A C 1
ATOM 562 O O . PHE A 1 70 ? 1.990 4.086 -1.024 1.00 94.56 70 PHE A O 1
ATOM 569 N N . LEU A 1 71 ? 3.815 2.905 -1.584 1.00 94.44 71 LEU A N 1
ATOM 570 C CA . L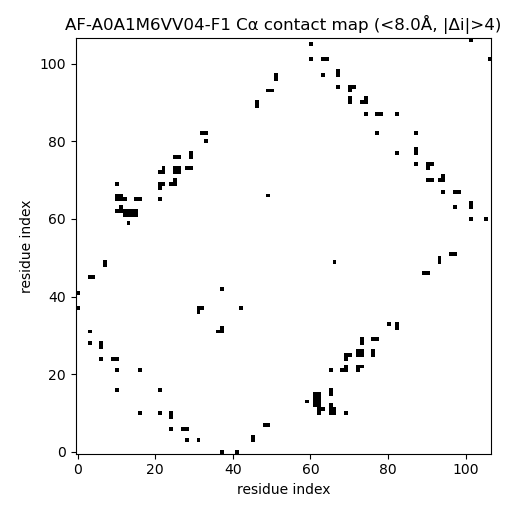EU A 1 71 ? 4.250 2.683 -0.200 1.00 94.44 71 LEU A CA 1
ATOM 571 C C . LEU A 1 71 ? 4.653 3.984 0.496 1.00 94.44 71 LEU A C 1
ATOM 573 O O . LEU A 1 71 ? 4.373 4.149 1.684 1.00 94.44 71 LEU A O 1
ATOM 577 N N . ARG A 1 72 ? 5.260 4.928 -0.231 1.00 94.88 72 ARG A N 1
ATOM 578 C CA . ARG A 1 72 ? 5.584 6.262 0.285 1.00 94.88 72 ARG A CA 1
ATOM 579 C C . ARG A 1 72 ? 4.319 7.027 0.667 1.00 94.88 72 ARG A C 1
ATOM 581 O O . ARG A 1 72 ? 4.237 7.531 1.789 1.00 94.88 72 ARG A O 1
ATOM 588 N N . SER A 1 73 ? 3.320 7.075 -0.212 1.00 96.12 73 SER A N 1
ATOM 589 C CA . SER A 1 73 ? 2.041 7.730 0.083 1.00 96.12 73 SER A CA 1
ATOM 590 C C . SER A 1 73 ? 1.308 7.041 1.235 1.00 96.12 73 SER A C 1
ATOM 592 O O . SER A 1 73 ? 0.784 7.707 2.132 1.00 96.12 73 SER A O 1
ATOM 594 N N . LEU A 1 74 ? 1.339 5.704 1.282 1.00 96.44 74 LEU A N 1
ATOM 595 C CA . LEU A 1 74 ? 0.751 4.932 2.375 1.00 96.44 74 LEU A CA 1
ATOM 596 C C . LEU A 1 74 ? 1.429 5.245 3.714 1.00 96.44 74 LEU A C 1
ATOM 598 O O . LEU A 1 74 ? 0.732 5.510 4.691 1.00 96.44 74 LEU A O 1
ATOM 602 N N . TYR A 1 75 ? 2.762 5.275 3.762 1.00 96.50 75 TYR A N 1
ATOM 603 C CA . TYR A 1 75 ? 3.526 5.605 4.966 1.00 96.50 75 TYR A CA 1
ATOM 604 C C . TYR A 1 75 ? 3.101 6.954 5.561 1.00 96.50 75 TYR A C 1
ATOM 606 O O . TYR A 1 75 ? 2.760 7.031 6.746 1.00 96.50 75 TYR A O 1
ATOM 614 N N . PHE A 1 76 ? 3.064 8.010 4.742 1.00 96.31 76 PHE A N 1
ATOM 615 C CA . PHE A 1 76 ? 2.689 9.342 5.219 1.00 96.31 76 PHE A CA 1
ATOM 616 C C . PHE A 1 76 ? 1.235 9.401 5.693 1.00 96.31 76 PHE A C 1
ATOM 618 O O . PHE A 1 76 ? 0.955 10.011 6.727 1.00 96.31 76 PHE A O 1
ATOM 625 N N . LEU A 1 77 ? 0.317 8.724 5.000 1.00 96.62 77 LEU A N 1
ATOM 626 C CA . LEU A 1 77 ? -1.084 8.651 5.413 1.00 96.62 77 LEU A CA 1
ATOM 627 C C . LEU A 1 77 ? -1.264 7.902 6.738 1.00 96.62 77 LEU A C 1
ATOM 629 O O . LEU A 1 77 ? -2.018 8.366 7.593 1.00 96.62 77 LEU A O 1
ATOM 633 N N . LEU A 1 78 ? -0.576 6.774 6.935 1.00 95.44 78 LEU A N 1
ATOM 634 C CA . LEU A 1 78 ? -0.640 6.010 8.184 1.00 95.44 78 LEU A CA 1
ATOM 635 C C . LEU A 1 78 ? -0.038 6.796 9.357 1.00 95.44 78 LEU A C 1
ATOM 637 O O . LEU A 1 78 ? -0.645 6.839 10.428 1.00 95.44 78 LEU A O 1
ATOM 641 N N . LYS A 1 79 ? 1.096 7.484 9.140 1.00 94.94 79 LYS A N 1
ATOM 642 C CA . LYS A 1 79 ? 1.693 8.415 10.115 1.00 94.94 79 LYS A CA 1
ATOM 643 C C . LYS A 1 79 ? 0.724 9.532 10.494 1.00 94.94 79 LYS A C 1
ATOM 645 O O . LYS A 1 79 ? 0.516 9.776 11.679 1.00 94.94 79 LYS A O 1
ATOM 650 N N . TRP A 1 80 ? 0.112 10.184 9.505 1.00 94.25 80 TRP A N 1
ATOM 651 C CA . TRP A 1 80 ? -0.849 11.266 9.732 1.00 94.25 80 TRP A CA 1
ATOM 652 C C . TRP A 1 80 ? -2.071 10.799 10.532 1.00 94.25 80 TRP A C 1
ATOM 654 O O . TRP A 1 80 ? -2.529 11.487 11.441 1.00 94.25 80 TRP A O 1
ATOM 664 N N . LYS A 1 81 ? -2.576 9.603 10.217 1.00 92.94 81 LYS A N 1
ATOM 665 C CA . LYS A 1 81 ? -3.726 8.976 10.883 1.00 92.94 81 LYS A CA 1
ATOM 666 C C . LYS A 1 81 ? -3.401 8.359 12.244 1.00 92.94 81 LYS A C 1
ATOM 668 O O . LYS A 1 81 ? -4.322 7.886 12.900 1.00 92.94 81 LYS A O 1
ATOM 673 N N . GLN A 1 82 ? -2.132 8.357 12.659 1.00 91.44 82 GLN A N 1
ATOM 674 C CA . GLN A 1 82 ? -1.668 7.746 13.910 1.00 91.44 82 GLN A CA 1
ATOM 675 C C . GLN A 1 82 ? -2.071 6.266 14.029 1.00 91.44 82 GLN A C 1
ATOM 677 O O . GLN A 1 82 ? -2.483 5.799 15.089 1.00 91.44 82 GLN A O 1
ATOM 682 N N . VAL A 1 83 ? -1.979 5.530 12.916 1.00 89.56 83 VAL A N 1
ATOM 683 C CA . VAL A 1 83 ? -2.177 4.073 12.909 1.00 89.56 83 VAL A CA 1
ATOM 684 C C . VAL A 1 83 ? -1.061 3.397 13.717 1.00 89.56 83 VAL A C 1
ATOM 686 O O . VAL A 1 83 ? 0.001 3.985 13.920 1.00 89.56 83 VAL A O 1
ATOM 689 N N . ASP A 1 84 ? -1.318 2.173 14.185 1.00 88.06 84 ASP A N 1
ATOM 690 C CA . ASP A 1 84 ? -0.373 1.325 14.919 1.00 88.06 84 ASP A CA 1
ATOM 691 C C . ASP A 1 84 ? 1.080 1.445 14.420 1.00 88.06 84 ASP A C 1
ATOM 693 O O . ASP A 1 84 ? 1.366 1.331 13.222 1.00 88.06 84 ASP A O 1
ATOM 697 N N . SER A 1 85 ? 2.005 1.673 15.358 1.00 87.06 85 SER A N 1
ATOM 698 C CA . SER A 1 85 ? 3.412 1.928 15.046 1.00 87.06 85 SER A CA 1
ATOM 699 C C . SER A 1 85 ? 4.106 0.724 14.420 1.00 87.06 85 SER A C 1
ATOM 701 O O . SER A 1 85 ? 4.964 0.919 13.562 1.00 87.06 85 SER A O 1
ATOM 703 N N . GLY A 1 86 ? 3.708 -0.500 14.778 1.00 90.56 86 GLY A N 1
ATOM 704 C CA . GLY A 1 86 ? 4.285 -1.720 14.220 1.00 90.56 86 GLY A CA 1
ATOM 705 C C . GLY A 1 86 ? 3.990 -1.865 12.728 1.00 90.56 86 GLY A C 1
ATOM 706 O O . GLY A 1 86 ? 4.870 -2.235 11.952 1.00 90.56 86 GLY A O 1
ATOM 707 N N . LEU A 1 87 ? 2.782 -1.507 12.282 1.00 90.38 87 LEU A N 1
ATOM 708 C CA . LEU A 1 87 ? 2.472 -1.476 10.848 1.00 90.38 87 LEU A CA 1
ATOM 709 C C . LEU A 1 87 ? 3.282 -0.405 10.109 1.00 90.38 87 LEU A C 1
ATOM 711 O O . LEU A 1 87 ? 3.782 -0.653 9.012 1.00 90.38 87 LEU A O 1
ATOM 715 N N . ILE A 1 88 ? 3.397 0.786 10.697 1.00 93.75 88 ILE A N 1
ATOM 716 C CA . ILE A 1 88 ? 4.153 1.893 10.103 1.00 93.75 88 ILE A CA 1
ATOM 717 C C . ILE A 1 88 ? 5.622 1.500 9.914 1.00 93.75 88 ILE A C 1
ATOM 719 O O . ILE A 1 88 ? 6.179 1.759 8.849 1.00 93.75 88 ILE A O 1
ATOM 723 N N . GLU A 1 89 ? 6.224 0.849 10.910 1.00 93.25 89 GLU A N 1
ATOM 724 C CA . GLU A 1 89 ? 7.592 0.325 10.835 1.00 93.25 89 GLU A CA 1
ATOM 725 C C . GLU A 1 89 ? 7.743 -0.699 9.706 1.00 93.25 89 GLU A C 1
ATOM 727 O O . GLU A 1 89 ? 8.655 -0.575 8.893 1.00 93.25 89 GLU A O 1
ATOM 732 N N . LYS A 1 90 ? 6.802 -1.640 9.558 1.00 92.06 90 LYS A N 1
ATOM 733 C CA . LYS A 1 90 ? 6.836 -2.617 8.454 1.00 92.06 90 LYS A CA 1
ATOM 734 C C . LYS A 1 90 ? 6.744 -1.961 7.076 1.00 92.06 90 LYS A C 1
ATOM 736 O O . LYS A 1 90 ? 7.445 -2.373 6.153 1.00 92.06 90 LYS A O 1
ATOM 741 N N . VAL A 1 91 ? 5.882 -0.956 6.909 1.00 93.31 91 VAL A N 1
ATOM 742 C CA . VAL A 1 91 ? 5.769 -0.207 5.643 1.00 93.31 91 VAL A CA 1
ATOM 743 C C . VAL A 1 91 ? 7.074 0.529 5.336 1.00 93.31 91 VAL A C 1
ATOM 745 O O . VAL A 1 91 ? 7.556 0.484 4.205 1.00 93.31 91 VAL A O 1
ATOM 748 N N . ASP A 1 92 ? 7.668 1.163 6.342 1.00 94.19 92 ASP A N 1
ATOM 749 C CA . ASP A 1 92 ? 8.930 1.891 6.229 1.00 94.19 92 ASP A CA 1
ATOM 750 C C . ASP A 1 92 ? 10.111 0.964 5.881 1.00 94.19 92 ASP A C 1
ATOM 752 O O . ASP A 1 92 ? 10.865 1.239 4.949 1.00 94.19 92 ASP A O 1
ATOM 756 N N . GLU A 1 93 ? 10.228 -0.196 6.533 1.00 92.06 93 GLU A N 1
ATOM 757 C CA . GLU A 1 93 ? 11.228 -1.217 6.193 1.00 92.06 93 GLU A CA 1
ATOM 758 C C . GLU A 1 93 ? 11.149 -1.643 4.720 1.00 92.06 93 GLU A C 1
ATOM 760 O O . GLU A 1 93 ? 12.171 -1.717 4.030 1.00 92.06 93 GLU A O 1
ATOM 765 N N . ARG A 1 94 ? 9.934 -1.898 4.215 1.00 89.94 94 ARG A N 1
ATOM 766 C CA . ARG A 1 94 ? 9.717 -2.272 2.809 1.00 89.94 94 ARG A CA 1
ATOM 767 C C . ARG A 1 94 ? 10.057 -1.125 1.863 1.00 89.94 94 ARG 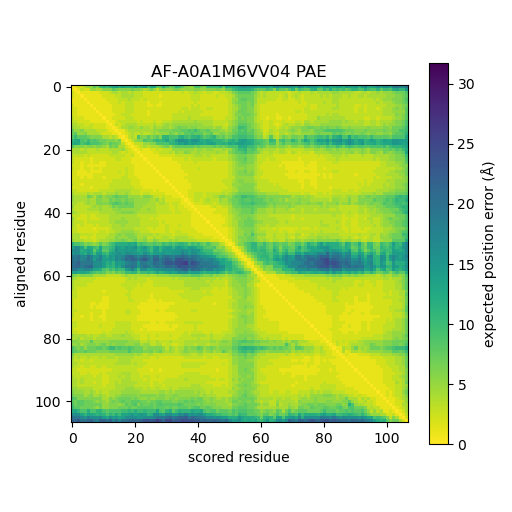A C 1
ATOM 769 O O . ARG A 1 94 ? 10.739 -1.347 0.863 1.00 89.94 94 ARG A O 1
ATOM 776 N N . LEU A 1 95 ? 9.651 0.097 2.201 1.00 91.81 95 LEU A N 1
ATOM 777 C CA . LEU A 1 95 ? 9.948 1.288 1.412 1.00 91.81 95 LEU A CA 1
ATOM 778 C C . LEU A 1 95 ? 11.458 1.528 1.286 1.00 91.81 95 LEU A C 1
ATOM 780 O O . LEU A 1 95 ? 11.938 1.815 0.189 1.00 91.81 95 LEU A O 1
ATOM 784 N N . ARG A 1 96 ? 12.224 1.375 2.372 1.00 89.81 96 ARG A N 1
ATOM 785 C CA . ARG A 1 96 ? 13.689 1.529 2.346 1.00 89.81 96 ARG A CA 1
ATOM 786 C C . ARG A 1 96 ? 14.361 0.472 1.475 1.00 89.81 96 ARG A C 1
ATOM 788 O O . ARG A 1 96 ? 15.243 0.812 0.689 1.00 89.81 96 ARG A O 1
ATOM 795 N N . ALA A 1 97 ? 13.928 -0.786 1.584 1.00 85.56 97 ALA A N 1
ATOM 796 C CA . ALA A 1 97 ? 14.462 -1.878 0.772 1.00 85.56 97 ALA A CA 1
ATOM 797 C C . ALA A 1 97 ? 14.225 -1.648 -0.733 1.00 85.56 97 ALA A C 1
ATOM 799 O O . ALA A 1 97 ? 15.124 -1.879 -1.543 1.00 85.56 97 ALA A O 1
ATOM 800 N N . LEU A 1 98 ? 13.038 -1.152 -1.098 1.00 85.56 98 LEU A N 1
ATOM 801 C CA . LEU A 1 98 ? 12.685 -0.821 -2.481 1.00 85.56 98 LEU A CA 1
ATOM 802 C C . LEU A 1 98 ? 13.423 0.420 -2.992 1.00 85.56 98 LEU A C 1
ATOM 804 O O . LEU A 1 98 ? 14.004 0.366 -4.072 1.00 85.56 98 LEU A O 1
ATOM 808 N N . SER A 1 99 ? 13.473 1.496 -2.202 1.00 83.94 99 SER A N 1
ATOM 809 C CA . SER A 1 99 ? 14.135 2.753 -2.592 1.00 83.94 99 SER A CA 1
ATOM 810 C C . SER A 1 99 ? 15.620 2.537 -2.894 1.00 83.94 99 SER A C 1
ATOM 812 O O . SER A 1 99 ? 16.132 3.052 -3.884 1.00 83.94 99 SER A O 1
ATOM 814 N N . TRP A 1 100 ? 16.313 1.734 -2.075 1.00 80.38 100 TRP A N 1
ATOM 815 C CA . TRP A 1 100 ? 17.710 1.370 -2.330 1.00 80.38 100 TRP A CA 1
ATOM 816 C C . TRP A 1 100 ? 17.874 0.631 -3.664 1.00 80.38 100 TRP A C 1
ATOM 818 O O . TRP A 1 100 ? 18.796 0.919 -4.424 1.00 80.38 100 TRP A O 1
ATOM 828 N N . TYR A 1 101 ? 16.966 -0.299 -3.974 1.00 75.38 101 TYR A N 1
ATOM 829 C CA . TYR A 1 101 ? 17.018 -1.054 -5.223 1.00 75.38 101 TYR A CA 1
ATOM 830 C C . TYR A 1 101 ? 16.765 -0.171 -6.449 1.00 75.38 101 TYR A C 1
ATOM 832 O O . TYR A 1 101 ? 17.516 -0.263 -7.419 1.00 75.38 101 TYR A O 1
ATOM 840 N N . VAL A 1 102 ? 15.743 0.689 -6.403 1.00 74.38 102 VA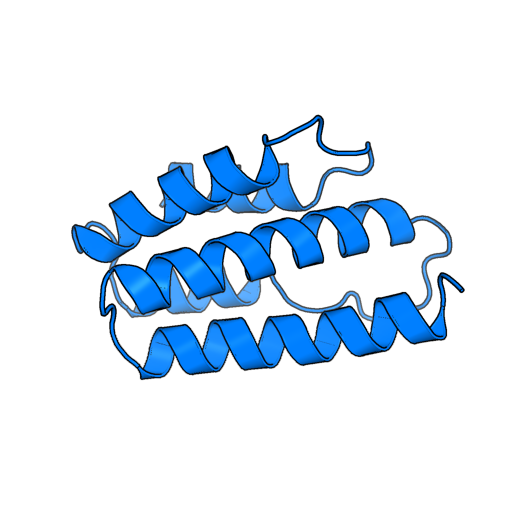L A N 1
ATOM 841 C CA . VAL A 1 102 ? 15.427 1.620 -7.497 1.00 74.38 102 VAL A CA 1
ATOM 842 C C . VAL A 1 102 ? 16.609 2.559 -7.746 1.00 74.38 102 VAL A C 1
ATOM 844 O O . VAL A 1 102 ? 17.063 2.683 -8.879 1.00 74.38 102 VAL A O 1
ATOM 847 N N . GLN A 1 103 ? 17.197 3.132 -6.692 1.00 75.88 103 GLN A N 1
ATOM 848 C CA . GLN A 1 103 ? 18.382 3.98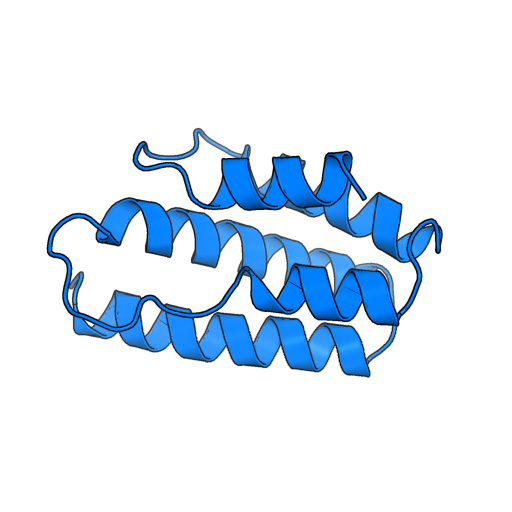9 -6.816 1.00 75.88 103 GLN A CA 1
ATOM 849 C C . GLN A 1 103 ? 19.598 3.267 -7.410 1.00 75.88 103 GLN A C 1
ATOM 851 O O . GLN A 1 103 ? 20.362 3.885 -8.141 1.00 75.88 103 GLN A O 1
ATOM 856 N N . ALA A 1 104 ? 19.790 1.983 -7.100 1.00 72.88 104 ALA A N 1
ATOM 857 C CA . ALA A 1 104 ? 20.948 1.215 -7.555 1.00 72.88 104 ALA A CA 1
ATOM 858 C C . ALA A 1 104 ? 20.839 0.681 -8.997 1.00 72.88 104 ALA A C 1
ATOM 860 O O . ALA A 1 104 ? 21.852 0.242 -9.535 1.00 72.88 104 ALA A O 1
ATOM 861 N N . ASN A 1 105 ? 19.640 0.651 -9.595 1.00 66.62 105 ASN A N 1
ATOM 862 C CA . ASN A 1 105 ? 19.399 -0.033 -10.878 1.00 66.62 105 ASN A CA 1
ATOM 863 C C . ASN A 1 105 ? 18.673 0.815 -11.939 1.00 66.62 105 ASN A C 1
ATOM 865 O O . ASN A 1 105 ? 18.532 0.358 -13.070 1.00 66.62 105 ASN A O 1
ATOM 869 N N . VAL A 1 106 ? 18.184 2.009 -11.591 1.00 63.38 106 VAL A N 1
ATOM 870 C CA . VAL A 1 106 ? 17.372 2.865 -12.484 1.00 63.38 106 VAL A CA 1
ATOM 871 C C . VAL A 1 106 ? 18.061 4.204 -12.800 1.00 63.38 106 VAL A C 1
ATOM 873 O O . VAL A 1 106 ? 17.661 4.888 -13.742 1.00 63.38 106 VAL A O 1
ATOM 876 N N . LEU A 1 107 ? 19.109 4.562 -12.049 1.00 51.28 107 LEU A N 1
ATOM 877 C CA . LEU A 1 107 ? 19.974 5.732 -12.261 1.00 51.28 107 LEU A CA 1
ATOM 878 C C . LEU A 1 107 ? 21.366 5.292 -12.722 1.00 51.28 107 LEU A C 1
ATOM 880 O O . LEU A 1 107 ? 21.953 6.029 -13.546 1.00 51.28 107 LEU A O 1
#

pLDDT: mean 85.66, std 10.7, range [51.28, 96.62]

Sequence (107 aa):
MDVLHRVADLATVANPIYFQEDDRLAFTASRIIEKGWVTANALEDWMGRFIKPEGPEPDDTIRLTNLEHFLRSLYFLLKWKQVDSGLIEKVDERLRALSWYVQANVL

InterPro domains:
  IPR021247 Protein of unknown function DUF2785 [PF10978] (10-76)

Nearest PDB structures (foldseek):
  7vw1-assembly1_B  TM=5.608E-01  e=9.668E+00  Escherichia coli

Organism: NCBI:txid90970

Radius of gyration: 13.23 Å; Cα contacts (8 Å, |Δi|>4): 92; chains: 1; bounding box: 33×24×32 Å